Protein AF-A0AA35XRM2-F1 (afdb_monomer_lite)

Structure (mmCIF, N/CA/C/O backbone):
data_AF-A0AA35XRM2-F1
#
_entry.id   AF-A0AA35XRM2-F1
#
loop_
_atom_site.group_PDB
_atom_site.id
_atom_site.type_symbol
_atom_site.label_atom_id
_atom_site.label_alt_id
_atom_site.label_comp_id
_atom_site.label_asym_id
_atom_site.label_entity_id
_atom_site.label_seq_id
_atom_site.pdbx_PDB_ins_code
_atom_site.Cartn_x
_atom_site.Cartn_y
_atom_site.Cartn_z
_atom_site.occupancy
_atom_site.B_iso_or_equiv
_atom_site.auth_seq_id
_atom_site.auth_comp_id
_atom_site.auth_asym_id
_atom_site.auth_atom_id
_atom_site.pdbx_PDB_model_num
ATOM 1 N N . MET A 1 1 ? 1.391 6.542 30.546 1.00 34.09 1 MET A N 1
ATOM 2 C CA . MET A 1 1 ? 0.151 5.914 30.054 1.00 34.09 1 MET A CA 1
ATOM 3 C C . MET A 1 1 ? 0.207 5.956 28.541 1.00 34.09 1 MET A C 1
ATOM 5 O O . MET A 1 1 ? 0.202 7.051 27.995 1.00 34.09 1 MET A O 1
ATOM 9 N N . LEU A 1 2 ? 0.364 4.809 27.876 1.00 40.12 2 LEU A N 1
ATOM 10 C CA . LEU A 1 2 ? 0.120 4.731 26.436 1.00 40.12 2 LEU A CA 1
ATOM 11 C C . LEU A 1 2 ? -1.382 4.955 26.264 1.00 40.12 2 LEU A C 1
ATOM 13 O O . LEU A 1 2 ? -2.179 4.155 26.745 1.00 40.12 2 LEU A O 1
ATOM 17 N N . SER A 1 3 ? -1.763 6.094 25.693 1.00 42.94 3 SER A N 1
ATOM 18 C CA . SER A 1 3 ? -3.127 6.308 25.220 1.00 42.94 3 SER A CA 1
ATOM 19 C C . SER A 1 3 ? -3.411 5.201 24.209 1.00 42.94 3 SER A C 1
ATOM 21 O O . SER A 1 3 ? -2.825 5.228 23.129 1.00 42.94 3 SER A O 1
ATOM 23 N N . SER A 1 4 ? -4.234 4.206 24.553 1.00 57.28 4 SER A N 1
ATOM 24 C CA . SER A 1 4 ? -4.642 3.192 23.582 1.00 57.28 4 SER A CA 1
ATOM 25 C C . SER A 1 4 ? -5.460 3.905 22.509 1.00 57.28 4 SER A C 1
ATOM 27 O O . SER A 1 4 ? -6.582 4.342 22.777 1.00 57.28 4 SER A O 1
ATOM 29 N N . ALA A 1 5 ? -4.885 4.103 21.323 1.00 67.19 5 ALA A N 1
ATOM 30 C CA . ALA A 1 5 ? -5.645 4.594 20.183 1.00 67.19 5 ALA A CA 1
ATOM 31 C C . ALA A 1 5 ? -6.854 3.672 19.976 1.00 67.19 5 ALA A C 1
ATOM 33 O O . ALA A 1 5 ? -6.731 2.450 20.089 1.00 67.19 5 ALA A O 1
ATOM 34 N N . SER A 1 6 ? -8.032 4.247 19.726 1.00 86.25 6 SER A N 1
ATOM 35 C CA . SER A 1 6 ? -9.207 3.430 19.428 1.00 86.25 6 SER A CA 1
ATOM 36 C C . SER A 1 6 ? -8.965 2.649 18.140 1.00 86.25 6 SER A C 1
ATOM 38 O O . SER A 1 6 ? -8.268 3.118 17.236 1.00 86.25 6 SER A O 1
ATOM 40 N N . ILE A 1 7 ? -9.582 1.474 18.023 1.00 89.38 7 ILE A N 1
ATOM 41 C CA . ILE A 1 7 ? -9.487 0.679 16.797 1.00 89.38 7 ILE A CA 1
ATOM 42 C C . ILE A 1 7 ? -9.941 1.467 15.559 1.00 89.38 7 ILE A C 1
ATOM 44 O O . ILE A 1 7 ? -9.365 1.315 14.488 1.00 89.38 7 ILE A O 1
ATOM 48 N N . ASP A 1 8 ? -10.903 2.379 15.710 1.00 90.44 8 ASP A N 1
ATOM 49 C CA . ASP A 1 8 ? -11.354 3.243 14.617 1.00 90.44 8 ASP A CA 1
ATOM 50 C C . ASP A 1 8 ? -10.256 4.208 14.155 1.00 90.44 8 ASP A C 1
ATOM 52 O O . ASP A 1 8 ? -10.110 4.425 12.953 1.00 90.44 8 ASP A O 1
ATOM 56 N N . SER A 1 9 ? -9.458 4.744 15.087 1.00 92.06 9 SER A N 1
ATOM 57 C CA . SER A 1 9 ? -8.278 5.551 14.756 1.00 92.06 9 SER A CA 1
ATOM 58 C C . SER A 1 9 ? -7.239 4.707 14.031 1.00 92.06 9 SER A C 1
ATOM 60 O O . SER A 1 9 ? -6.707 5.140 13.016 1.00 92.06 9 SER A O 1
ATOM 62 N N . LEU A 1 10 ? -6.995 3.480 14.503 1.00 93.25 10 LEU A N 1
ATOM 63 C CA . LEU A 1 10 ? -6.015 2.600 13.873 1.00 93.25 10 LEU A CA 1
ATOM 64 C C . LEU A 1 10 ? -6.415 2.248 12.429 1.00 93.25 10 LEU A C 1
ATOM 66 O O . LEU A 1 10 ? -5.624 2.352 11.494 1.00 93.25 10 LEU A O 1
ATOM 70 N N . LEU A 1 11 ? -7.681 1.892 12.215 1.00 93.75 11 LEU 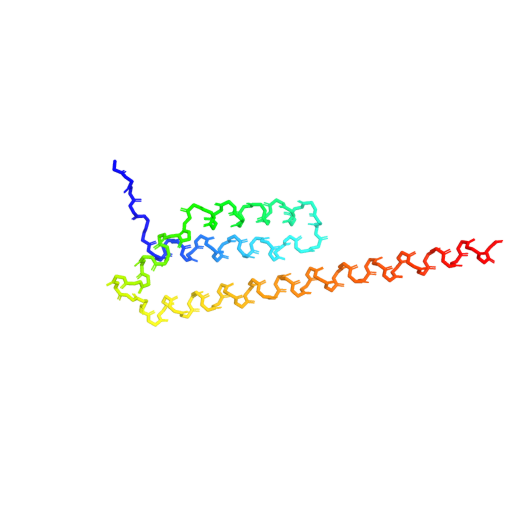A N 1
ATOM 71 C CA . LEU A 1 11 ? -8.193 1.590 10.878 1.00 93.75 11 LEU A CA 1
ATOM 72 C C . LEU A 1 11 ? -8.242 2.832 9.973 1.00 93.75 11 LEU A C 1
ATOM 74 O O . LEU A 1 11 ? -8.067 2.707 8.763 1.00 93.75 11 LEU A O 1
ATOM 78 N N . GLN A 1 12 ? -8.466 4.024 10.533 1.00 94.75 12 GLN A N 1
ATOM 79 C CA . GLN A 1 12 ? -8.396 5.290 9.798 1.00 94.75 12 GLN A CA 1
ATOM 80 C C . GLN A 1 12 ? -6.970 5.605 9.336 1.00 94.75 12 GLN A C 1
ATOM 82 O O . GLN A 1 12 ? -6.783 6.019 8.190 1.00 94.75 12 GLN A O 1
ATOM 87 N N . ASP A 1 13 ? -5.978 5.403 10.201 1.00 95.56 13 ASP A N 1
ATOM 88 C CA . ASP A 1 13 ? -4.574 5.643 9.871 1.00 95.56 13 ASP A CA 1
ATOM 89 C C . ASP A 1 13 ? -4.089 4.663 8.798 1.00 95.56 13 ASP A C 1
ATOM 91 O O . ASP A 1 13 ? -3.484 5.083 7.809 1.00 95.56 13 ASP A O 1
ATOM 95 N N . LEU A 1 14 ? -4.430 3.376 8.932 1.00 96.12 14 LEU A N 1
ATOM 96 C CA . LEU A 1 14 ? -4.115 2.356 7.930 1.00 96.12 14 LEU A CA 1
ATOM 97 C C . LEU A 1 14 ? -4.716 2.700 6.556 1.00 96.12 14 LEU A C 1
ATOM 99 O O . LEU A 1 14 ? -4.021 2.655 5.542 1.00 96.12 14 LEU A O 1
ATOM 103 N N . ASP A 1 15 ? -5.990 3.088 6.521 1.00 96.00 15 ASP A N 1
ATOM 104 C CA . ASP A 1 15 ? -6.685 3.503 5.298 1.00 96.00 15 ASP A CA 1
ATOM 105 C C . ASP A 1 15 ? -6.040 4.748 4.655 1.00 96.00 15 ASP A C 1
ATOM 107 O O . ASP A 1 15 ? -5.877 4.817 3.432 1.00 96.00 15 ASP A O 1
ATOM 111 N N . SER A 1 16 ? -5.600 5.710 5.471 1.00 96.69 16 SER A N 1
ATOM 112 C CA . SER A 1 16 ? -4.880 6.906 5.015 1.00 96.69 16 SER A CA 1
ATOM 113 C C . SER A 1 16 ? -3.530 6.555 4.382 1.00 96.69 16 SER A C 1
ATOM 115 O O . SER A 1 16 ? -3.238 6.985 3.264 1.00 96.69 16 SER A O 1
ATOM 117 N N . ILE A 1 17 ? -2.731 5.710 5.045 1.00 97.19 17 ILE A N 1
ATOM 118 C CA . ILE A 1 17 ? -1.434 5.250 4.527 1.00 97.19 17 ILE A CA 1
ATOM 119 C C . ILE A 1 17 ? -1.618 4.523 3.192 1.00 97.19 17 ILE A C 1
ATOM 121 O O . ILE A 1 17 ? -0.926 4.830 2.220 1.00 97.19 17 ILE A O 1
ATOM 125 N N . LEU A 1 18 ? -2.590 3.611 3.108 1.00 97.31 18 LEU A N 1
ATOM 126 C CA . LEU A 1 18 ? -2.886 2.880 1.874 1.00 97.31 18 LEU A CA 1
ATOM 127 C C . LEU A 1 18 ? -3.354 3.814 0.752 1.00 97.31 18 LEU A C 1
ATOM 129 O O . LEU A 1 18 ? -2.949 3.646 -0.397 1.00 97.31 18 LEU A O 1
ATOM 133 N N . THR A 1 19 ? -4.165 4.825 1.070 1.00 97.06 19 THR A N 1
ATOM 134 C CA . THR A 1 19 ? -4.596 5.844 0.099 1.00 97.06 19 THR A CA 1
ATOM 135 C C . THR A 1 19 ? -3.403 6.616 -0.466 1.00 97.06 19 THR A C 1
ATOM 137 O O . THR A 1 19 ? -3.303 6.794 -1.681 1.00 97.06 19 THR A O 1
ATOM 140 N N . ASN A 1 20 ? -2.465 7.020 0.392 1.00 96.69 20 ASN A N 1
ATOM 141 C CA . ASN A 1 20 ? -1.258 7.728 -0.032 1.00 96.69 20 ASN A CA 1
ATOM 142 C C . ASN A 1 20 ? -0.338 6.829 -0.867 1.00 96.69 20 ASN A C 1
ATOM 144 O O . ASN A 1 20 ? 0.172 7.267 -1.896 1.00 96.69 20 ASN A O 1
ATOM 148 N N . ALA A 1 21 ? -0.173 5.559 -0.485 1.00 97.00 21 ALA A N 1
ATOM 149 C CA . ALA A 1 21 ? 0.602 4.595 -1.264 1.00 97.00 21 ALA A CA 1
ATOM 150 C C . ALA A 1 21 ? 0.031 4.417 -2.681 1.00 97.00 21 ALA A C 1
ATOM 152 O O . ALA A 1 21 ? 0.776 4.458 -3.660 1.00 97.00 21 ALA A O 1
ATOM 153 N N . HIS A 1 22 ? -1.297 4.320 -2.807 1.00 96.62 22 HIS A N 1
ATOM 154 C CA . HIS A 1 22 ? -1.976 4.268 -4.107 1.00 96.62 22 HIS A CA 1
ATOM 155 C C . HIS A 1 22 ? -1.751 5.527 -4.947 1.00 96.62 22 HIS A C 1
ATOM 157 O O . HIS A 1 22 ? -1.497 5.424 -6.147 1.00 96.62 22 HIS A O 1
ATOM 163 N N . ALA A 1 23 ? -1.790 6.712 -4.333 1.00 96.31 23 ALA A N 1
ATOM 164 C CA . ALA A 1 23 ? -1.515 7.970 -5.030 1.00 96.31 23 ALA A CA 1
ATOM 165 C C . ALA A 1 23 ? -0.070 8.050 -5.560 1.00 96.31 23 ALA A C 1
ATOM 167 O O . ALA A 1 23 ? 0.186 8.704 -6.571 1.00 96.31 23 ALA A O 1
ATOM 168 N N . CYS A 1 24 ? 0.865 7.352 -4.914 1.00 95.62 24 CYS A N 1
ATOM 169 C CA . CYS A 1 24 ? 2.274 7.318 -5.289 1.00 95.62 24 CYS A CA 1
ATOM 170 C C . CYS A 1 24 ? 2.639 6.191 -6.269 1.00 95.62 24 CYS A C 1
ATOM 172 O O . CYS A 1 24 ? 3.799 6.094 -6.654 1.00 95.62 24 CYS A O 1
ATOM 174 N N . LEU A 1 25 ? 1.693 5.362 -6.729 1.00 92.50 25 LEU A N 1
ATOM 175 C CA . LEU A 1 25 ? 1.980 4.183 -7.565 1.00 92.50 25 LEU A CA 1
ATOM 176 C C . LEU A 1 25 ? 2.805 4.461 -8.829 1.00 92.50 25 LEU A C 1
ATOM 178 O O . LEU A 1 25 ? 3.510 3.569 -9.301 1.00 92.50 25 LEU A O 1
ATOM 182 N N . ALA A 1 26 ? 2.714 5.669 -9.389 1.00 90.81 26 ALA A N 1
ATOM 183 C CA . ALA A 1 26 ? 3.452 6.088 -10.580 1.00 90.81 26 ALA A CA 1
ATOM 184 C C . ALA A 1 26 ? 4.874 6.604 -10.281 1.00 90.81 26 ALA A C 1
ATOM 186 O O . ALA A 1 26 ? 5.710 6.635 -11.184 1.00 90.81 26 ALA A O 1
ATOM 187 N N . ASP A 1 27 ? 5.203 6.914 -9.029 1.00 94.50 27 ASP A N 1
ATOM 188 C CA . ASP A 1 27 ? 6.515 7.404 -8.596 1.00 94.50 27 ASP A CA 1
ATOM 189 C C . ASP A 1 27 ? 7.175 6.372 -7.662 1.00 94.50 27 ASP A C 1
ATOM 191 O O . ASP A 1 27 ? 6.784 6.261 -6.500 1.00 94.50 27 ASP A O 1
ATOM 195 N N . PRO A 1 28 ? 8.178 5.606 -8.137 1.00 90.25 28 PRO A N 1
ATOM 196 C CA . PRO A 1 28 ? 8.835 4.583 -7.324 1.00 90.25 28 PRO A CA 1
ATOM 197 C C . PRO A 1 28 ? 9.448 5.123 -6.027 1.00 90.25 28 PRO A C 1
ATOM 199 O O . PRO A 1 28 ? 9.436 4.430 -5.012 1.00 90.25 28 PRO A O 1
ATOM 202 N N . SER A 1 29 ? 9.968 6.354 -6.045 1.00 93.94 29 SER A N 1
ATOM 203 C CA . SER A 1 29 ? 10.612 6.955 -4.876 1.00 93.94 29 SER A CA 1
ATOM 204 C C . SER A 1 29 ? 9.584 7.337 -3.812 1.00 93.94 29 SER A C 1
ATOM 206 O O . SER A 1 29 ? 9.747 6.996 -2.641 1.00 93.94 29 SER A O 1
ATOM 208 N N . ALA A 1 30 ? 8.475 7.956 -4.225 1.00 95.38 30 ALA A N 1
ATOM 209 C CA . ALA A 1 30 ? 7.380 8.294 -3.326 1.00 95.38 30 ALA A CA 1
ATOM 210 C C . ALA A 1 30 ? 6.660 7.037 -2.812 1.00 95.38 30 ALA A C 1
ATOM 212 O O . ALA A 1 30 ? 6.316 6.969 -1.631 1.00 95.38 30 ALA A O 1
ATOM 213 N N . LEU A 1 31 ? 6.482 6.018 -3.663 1.00 95.12 31 LEU A N 1
ATOM 214 C CA . LEU A 1 31 ? 5.901 4.736 -3.264 1.00 95.12 31 LEU A CA 1
ATOM 215 C C . LEU A 1 31 ? 6.760 4.052 -2.198 1.00 95.12 31 LEU A C 1
ATOM 217 O O . LEU A 1 31 ? 6.215 3.603 -1.195 1.00 95.12 31 LEU A O 1
ATOM 221 N N . ALA A 1 32 ? 8.087 4.029 -2.359 1.00 93.88 32 ALA A N 1
ATOM 222 C CA . ALA A 1 32 ? 8.993 3.446 -1.370 1.00 93.88 32 ALA A CA 1
ATOM 223 C C . ALA A 1 32 ? 8.846 4.100 0.016 1.00 93.88 32 ALA A C 1
ATOM 225 O O . ALA A 1 32 ? 8.809 3.399 1.026 1.00 93.88 32 ALA A O 1
ATOM 226 N N . VAL A 1 33 ? 8.683 5.427 0.071 1.00 96.75 33 VAL A N 1
ATOM 227 C CA . VAL A 1 33 ? 8.417 6.147 1.328 1.00 96.75 33 VAL A CA 1
ATOM 228 C C . VAL A 1 33 ? 7.088 5.709 1.951 1.00 96.75 33 VAL A C 1
ATOM 230 O O . VAL A 1 33 ? 7.029 5.455 3.152 1.00 96.75 33 VAL A O 1
ATOM 233 N N . GLN A 1 34 ? 6.020 5.583 1.158 1.00 96.69 34 GLN A N 1
ATOM 234 C CA . GLN A 1 34 ? 4.719 5.151 1.684 1.00 96.69 34 GLN A CA 1
ATOM 235 C C . GLN A 1 34 ? 4.712 3.682 2.125 1.00 96.69 34 GLN A C 1
ATOM 237 O O . GLN A 1 34 ? 4.071 3.355 3.121 1.00 96.69 34 GLN A O 1
ATOM 242 N N . MET A 1 35 ? 5.460 2.811 1.444 1.00 95.88 35 MET A N 1
ATOM 243 C CA . MET A 1 35 ? 5.643 1.421 1.868 1.00 95.88 35 MET A CA 1
ATOM 244 C C . MET A 1 35 ? 6.390 1.337 3.201 1.00 95.88 35 MET A C 1
ATOM 246 O O . MET A 1 35 ? 5.935 0.636 4.101 1.00 95.88 35 MET A O 1
ATOM 250 N N . ALA A 1 36 ? 7.456 2.124 3.383 1.00 96.56 36 ALA A N 1
ATOM 251 C CA . ALA A 1 36 ? 8.158 2.204 4.663 1.00 96.56 36 ALA A CA 1
ATOM 252 C C . ALA A 1 36 ? 7.240 2.705 5.794 1.00 96.56 36 ALA A C 1
ATOM 254 O O . ALA A 1 36 ? 7.268 2.166 6.898 1.00 96.56 36 ALA A O 1
ATOM 255 N N . ASN A 1 37 ? 6.376 3.689 5.514 1.00 96.81 37 ASN A N 1
ATOM 256 C CA . ASN A 1 37 ? 5.379 4.161 6.479 1.00 96.81 37 ASN A CA 1
ATOM 257 C C . ASN A 1 37 ? 4.366 3.06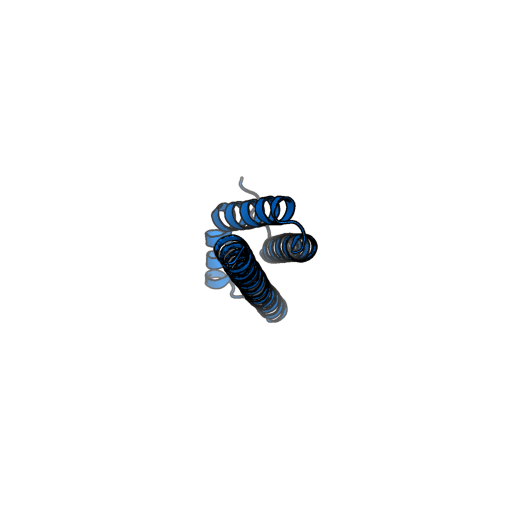5 6.847 1.00 96.81 37 ASN A C 1
ATOM 259 O O . ASN A 1 37 ? 3.996 2.946 8.012 1.00 96.81 37 ASN A O 1
ATOM 263 N N . LEU A 1 38 ? 3.916 2.266 5.873 1.00 96.75 38 LEU A N 1
ATOM 264 C CA . LEU A 1 38 ? 3.007 1.141 6.107 1.00 96.75 38 LEU A CA 1
ATOM 265 C C . LEU A 1 38 ? 3.656 0.061 6.978 1.00 96.75 38 LEU A C 1
ATOM 267 O O . LEU A 1 38 ? 3.039 -0.405 7.934 1.00 96.75 38 LEU A O 1
ATOM 271 N N . GLU A 1 39 ? 4.895 -0.315 6.672 1.00 96.44 39 GLU A N 1
ATOM 272 C CA . GLU A 1 39 ? 5.663 -1.302 7.436 1.00 96.44 39 GLU A CA 1
ATOM 273 C C . GLU A 1 39 ? 5.910 -0.835 8.875 1.00 96.44 39 GLU A C 1
ATOM 275 O O . GLU A 1 39 ? 5.634 -1.573 9.824 1.00 96.44 39 GLU A O 1
ATOM 280 N N . ASP A 1 40 ? 6.354 0.413 9.051 1.00 97.38 40 ASP A N 1
ATOM 281 C CA . ASP A 1 40 ? 6.561 1.025 10.365 1.00 97.38 40 ASP A CA 1
ATOM 282 C C . ASP A 1 40 ? 5.251 1.078 11.164 1.00 97.38 40 ASP A C 1
ATOM 284 O O . ASP A 1 40 ? 5.208 0.663 12.326 1.00 97.38 40 ASP A O 1
ATOM 288 N N . TYR A 1 41 ? 4.157 1.498 10.526 1.00 96.56 41 TYR A N 1
ATOM 289 C CA . TYR A 1 41 ? 2.841 1.548 11.150 1.00 96.56 41 TYR A CA 1
ATOM 290 C C . TYR A 1 41 ? 2.368 0.167 11.616 1.00 96.56 41 TYR A C 1
ATOM 292 O O . TYR A 1 41 ? 1.940 0.018 12.765 1.00 96.56 41 TYR A O 1
ATOM 300 N N . LEU A 1 42 ? 2.461 -0.852 10.758 1.00 95.12 42 LEU A N 1
ATOM 301 C CA . LEU A 1 42 ? 2.057 -2.214 11.103 1.00 95.12 42 LEU A CA 1
ATOM 302 C C . LEU A 1 42 ? 2.945 -2.786 12.210 1.00 95.12 42 LEU A C 1
ATOM 304 O O . LEU A 1 42 ? 2.418 -3.356 13.160 1.00 95.12 42 LEU A O 1
ATOM 308 N N . SER A 1 43 ? 4.260 -2.558 12.171 1.00 96.00 43 SER A N 1
ATOM 309 C CA . SER A 1 43 ? 5.1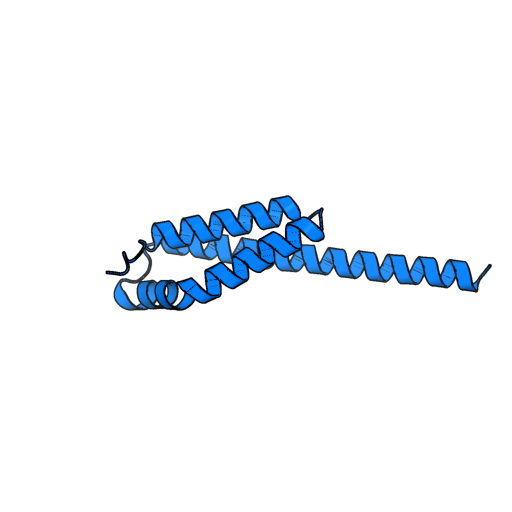73 -3.039 13.218 1.00 96.00 43 SER A CA 1
ATOM 310 C C . SER A 1 43 ? 4.819 -2.517 14.619 1.00 96.00 43 SER A C 1
ATOM 312 O O . SER A 1 43 ? 5.010 -3.221 15.608 1.00 96.00 43 SER A O 1
ATOM 314 N N . LYS A 1 44 ? 4.255 -1.305 14.705 1.00 94.81 44 LYS A N 1
ATOM 315 C CA . LYS A 1 44 ? 3.871 -0.652 15.966 1.00 94.81 44 LYS A CA 1
ATOM 316 C C . LYS A 1 44 ? 2.461 -0.996 16.433 1.00 94.81 44 LYS A C 1
ATOM 318 O O . LYS A 1 44 ? 2.195 -0.954 17.630 1.00 94.81 44 LYS A O 1
ATOM 323 N N . ASN A 1 45 ? 1.548 -1.273 15.502 1.00 94.38 45 ASN A N 1
ATOM 324 C CA . ASN A 1 45 ? 0.112 -1.319 15.796 1.00 94.38 45 ASN A CA 1
ATOM 325 C C . ASN A 1 45 ? -0.535 -2.687 15.556 1.00 94.38 45 ASN A C 1
ATOM 327 O O . ASN A 1 45 ? -1.685 -2.879 15.946 1.00 94.38 45 ASN A O 1
ATOM 331 N N . PHE A 1 46 ? 0.165 -3.643 14.941 1.00 91.69 46 PHE A N 1
ATOM 332 C CA . PHE A 1 46 ? -0.420 -4.935 14.583 1.00 91.69 46 PHE A CA 1
ATOM 333 C C . PHE A 1 46 ? -0.921 -5.721 15.800 1.00 91.69 46 PHE A C 1
ATOM 335 O O . PHE A 1 46 ? -2.051 -6.205 15.777 1.00 91.69 46 PHE A O 1
ATOM 342 N N . GLU A 1 47 ? -0.146 -5.774 16.887 1.00 91.50 47 GLU A N 1
ATOM 343 C CA . GLU A 1 47 ? -0.578 -6.422 18.135 1.00 91.50 47 GLU A CA 1
ATOM 344 C C . GLU A 1 47 ? -1.829 -5.751 18.720 1.00 91.50 47 GLU A C 1
ATOM 346 O O . GLU A 1 47 ? -2.760 -6.438 19.131 1.00 91.50 47 GLU A O 1
ATOM 351 N N . SER A 1 48 ? -1.908 -4.418 18.683 1.00 89.75 48 SER A N 1
ATOM 352 C CA . SER A 1 48 ? -3.084 -3.664 19.141 1.00 89.75 48 SER A CA 1
ATOM 353 C C . SER A 1 48 ? -4.327 -3.952 18.294 1.00 89.75 48 SER A C 1
ATOM 355 O O . SER A 1 48 ? -5.432 -4.073 18.828 1.00 89.75 48 SER A O 1
ATOM 357 N N . ILE A 1 49 ? -4.162 -4.100 16.975 1.00 88.44 49 ILE A N 1
ATOM 358 C CA . ILE A 1 49 ? -5.244 -4.495 16.064 1.00 88.44 49 ILE A CA 1
ATOM 359 C C . ILE A 1 49 ? -5.695 -5.927 16.382 1.00 88.44 49 ILE A C 1
ATOM 361 O O . ILE A 1 49 ? -6.894 -6.169 16.515 1.00 88.44 49 ILE A O 1
ATOM 365 N N . GLN A 1 50 ? -4.760 -6.865 16.568 1.00 88.88 50 GLN A N 1
ATOM 366 C CA . GLN A 1 50 ? -5.069 -8.250 16.940 1.00 88.88 50 GLN A CA 1
ATOM 367 C C . GLN A 1 50 ? -5.778 -8.347 18.295 1.00 88.88 50 GLN A C 1
ATOM 369 O O . GLN A 1 50 ? -6.791 -9.039 18.406 1.00 88.88 50 GLN A O 1
ATOM 374 N N . ALA A 1 51 ? -5.294 -7.627 19.308 1.00 87.06 51 ALA A N 1
ATOM 375 C CA . ALA A 1 51 ? -5.912 -7.574 20.629 1.00 87.06 51 ALA A CA 1
ATOM 376 C C . ALA A 1 51 ? -7.335 -7.003 20.554 1.00 87.06 51 ALA A C 1
ATOM 378 O O . ALA A 1 51 ? -8.258 -7.582 21.118 1.00 87.06 51 ALA A O 1
ATOM 3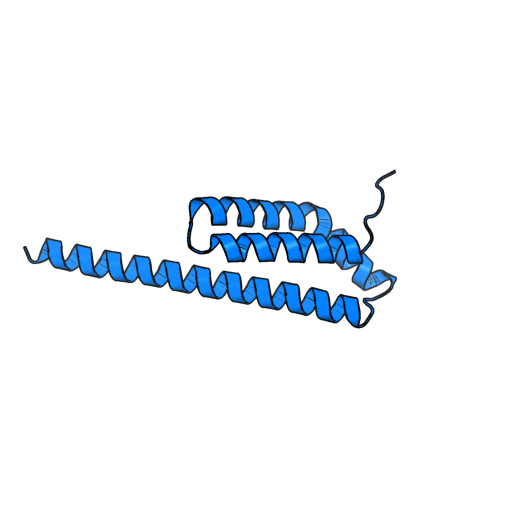79 N N . SER A 1 52 ? -7.548 -5.946 19.763 1.00 84.25 52 SER A N 1
ATOM 380 C CA . SER A 1 52 ? -8.882 -5.365 19.547 1.00 84.25 52 SER A CA 1
ATOM 381 C C . SER A 1 52 ? -9.860 -6.359 18.908 1.00 84.25 52 SER A C 1
ATOM 383 O O . SER A 1 52 ? -11.041 -6.379 19.254 1.00 84.25 52 SER A O 1
ATOM 385 N N . ILE A 1 53 ? -9.374 -7.215 18.001 1.00 82.38 53 ILE A N 1
ATOM 386 C CA . ILE A 1 53 ? -10.167 -8.306 17.417 1.00 82.38 53 ILE A CA 1
ATOM 387 C C . ILE A 1 53 ? -10.504 -9.360 18.482 1.00 82.38 53 ILE A C 1
ATOM 389 O O . ILE A 1 53 ? -11.625 -9.866 18.499 1.00 82.38 53 ILE A O 1
ATOM 393 N N . ALA A 1 54 ? -9.557 -9.693 19.360 1.00 82.62 54 ALA A N 1
ATOM 394 C CA . ALA A 1 54 ? -9.716 -10.746 20.359 1.00 82.62 54 ALA A CA 1
ATOM 395 C C . ALA A 1 54 ? -10.591 -10.340 21.561 1.00 82.62 54 ALA A C 1
ATOM 397 O O . ALA A 1 54 ? -11.345 -11.171 22.060 1.00 82.62 54 ALA A O 1
ATOM 398 N N . GLU A 1 55 ? -10.501 -9.091 22.030 1.00 78.81 55 GLU A N 1
ATOM 399 C CA . GLU A 1 55 ? -11.146 -8.641 23.274 1.00 78.81 55 GLU A CA 1
ATOM 400 C C . GLU A 1 55 ? -12.631 -8.306 23.109 1.00 78.81 55 GLU A C 1
ATOM 402 O O . GLU A 1 55 ? -13.457 -8.776 23.887 1.00 78.81 55 GLU A O 1
ATOM 407 N N . ASN A 1 56 ? -12.983 -7.506 22.098 1.00 71.00 56 ASN A N 1
ATOM 408 C CA . ASN A 1 56 ? -14.359 -7.030 21.892 1.00 71.00 56 ASN A CA 1
ATOM 409 C C . ASN A 1 56 ? -14.950 -7.468 20.547 1.00 71.00 56 ASN A C 1
ATOM 411 O O . ASN A 1 56 ? -16.139 -7.260 20.291 1.00 71.00 56 ASN A O 1
ATOM 415 N N . GLY A 1 57 ? -14.131 -8.076 19.684 1.00 70.88 57 GLY A N 1
ATOM 416 C CA . GLY A 1 57 ? -14.474 -8.270 18.287 1.00 70.88 57 GLY A CA 1
ATOM 417 C C . GLY A 1 57 ? -14.607 -6.941 17.546 1.00 70.88 57 GLY A C 1
ATOM 418 O O . GLY A 1 57 ? -14.741 -5.861 18.116 1.00 70.88 57 GLY A O 1
ATOM 419 N N . PHE A 1 58 ? -14.589 -7.018 16.224 1.00 83.75 58 PHE A N 1
ATOM 420 C CA . PHE A 1 58 ? -14.986 -5.879 15.407 1.00 83.75 58 PHE A CA 1
ATOM 421 C C . PHE A 1 58 ? -16.501 -5.850 15.251 1.00 83.75 58 PHE A C 1
ATOM 423 O O . PHE A 1 58 ? -17.105 -6.892 14.969 1.00 83.75 58 PHE A O 1
ATOM 430 N N . GLY A 1 59 ? -17.091 -4.659 15.348 1.00 87.12 59 GLY A N 1
ATOM 431 C CA . GLY A 1 59 ? -18.419 -4.395 14.799 1.00 87.12 59 GLY A CA 1
ATOM 432 C C . GLY A 1 59 ? -18.398 -4.417 13.266 1.00 87.12 59 GLY A C 1
ATOM 433 O O . GLY A 1 59 ? -17.336 -4.339 12.646 1.00 87.12 59 GLY A O 1
ATOM 434 N N . ASP A 1 60 ? -19.566 -4.494 12.630 1.00 88.75 60 ASP A N 1
ATOM 435 C CA . ASP A 1 60 ? -19.663 -4.649 11.168 1.00 88.75 60 ASP A CA 1
ATOM 436 C C . ASP A 1 60 ? -18.965 -3.522 10.391 1.00 88.75 60 ASP A C 1
ATOM 438 O O . ASP A 1 60 ? -18.284 -3.785 9.401 1.00 88.75 60 ASP A O 1
ATOM 442 N N . ALA A 1 61 ? -19.047 -2.279 10.876 1.00 90.12 61 ALA A N 1
ATOM 443 C CA . ALA A 1 61 ? -18.356 -1.141 10.268 1.00 90.12 61 ALA A CA 1
ATOM 444 C C . ALA A 1 61 ? -16.822 -1.292 10.302 1.00 90.12 61 ALA A C 1
ATOM 446 O O . ALA A 1 61 ? -16.146 -1.019 9.312 1.00 90.12 61 ALA A O 1
ATOM 447 N N . GLN A 1 62 ? -16.271 -1.775 11.419 1.00 91.00 62 GLN A N 1
ATOM 448 C CA . GLN A 1 62 ? -14.832 -2.007 11.582 1.00 91.00 62 GLN A CA 1
ATOM 449 C C . GLN A 1 62 ? -14.361 -3.187 10.731 1.00 91.00 62 GLN A C 1
ATOM 451 O O . GLN A 1 62 ? -13.312 -3.103 10.095 1.00 91.00 62 GLN A O 1
ATOM 456 N N . ARG A 1 63 ? -15.160 -4.262 10.648 1.00 90.88 63 ARG A N 1
ATOM 457 C CA . ARG A 1 63 ? -14.892 -5.400 9.751 1.00 90.88 63 ARG A CA 1
ATOM 458 C C . ARG A 1 63 ? -14.855 -4.961 8.298 1.00 90.88 63 ARG A C 1
ATOM 460 O O . ARG A 1 63 ? -13.900 -5.284 7.600 1.00 90.88 63 ARG A O 1
ATOM 467 N N . LEU A 1 64 ? -15.858 -4.199 7.866 1.00 93.38 64 LEU A N 1
ATOM 468 C CA . LEU A 1 64 ? -15.928 -3.672 6.507 1.00 93.38 64 LEU A CA 1
ATOM 469 C C . LEU A 1 64 ? -14.728 -2.771 6.200 1.00 93.38 64 LEU A C 1
ATOM 471 O O . LEU A 1 64 ? -14.140 -2.863 5.125 1.00 93.38 64 LEU A O 1
ATOM 475 N N . ARG A 1 65 ? -14.327 -1.933 7.160 1.00 93.44 65 ARG A N 1
ATOM 476 C CA . ARG A 1 65 ? -13.179 -1.045 6.993 1.00 93.44 65 ARG A CA 1
ATOM 477 C C . ARG A 1 65 ? -11.858 -1.802 6.909 1.00 93.44 65 ARG A C 1
ATOM 479 O O . ARG A 1 65 ? -11.059 -1.509 6.023 1.00 93.44 65 ARG A O 1
ATOM 486 N N . LEU A 1 66 ? -11.638 -2.790 7.778 1.00 92.81 66 LEU A N 1
ATOM 487 C CA . LEU A 1 66 ? -10.452 -3.642 7.698 1.00 92.81 66 LEU A CA 1
ATOM 488 C C . LEU A 1 66 ? -10.427 -4.431 6.384 1.00 92.81 66 LEU A C 1
ATOM 490 O O . LEU A 1 66 ? -9.387 -4.465 5.737 1.00 92.81 66 LEU A O 1
ATOM 494 N N . ALA A 1 67 ? -11.558 -5.000 5.957 1.00 94.06 67 ALA A N 1
ATOM 495 C CA . ALA A 1 67 ? -11.661 -5.687 4.669 1.00 94.06 67 ALA A CA 1
ATOM 496 C C . ALA A 1 67 ? -11.281 -4.755 3.508 1.00 94.06 67 ALA A C 1
ATOM 498 O O . ALA A 1 67 ? -10.421 -5.099 2.706 1.00 94.06 67 ALA A O 1
ATOM 499 N N . SER A 1 68 ? -11.805 -3.524 3.494 1.00 95.56 68 SER A N 1
ATOM 500 C CA . SER A 1 68 ? -11.420 -2.510 2.505 1.00 95.56 68 SER A CA 1
ATOM 501 C C . SER A 1 68 ? -9.925 -2.164 2.555 1.00 95.56 68 SER A C 1
ATOM 503 O O . SER A 1 68 ? -9.332 -1.881 1.515 1.00 95.56 68 SER A O 1
ATOM 505 N N . CYS A 1 69 ? -9.297 -2.146 3.735 1.00 96.31 69 CYS A N 1
ATOM 506 C CA . CYS A 1 69 ? -7.850 -1.934 3.847 1.00 96.31 69 CYS A CA 1
ATOM 507 C C . CYS A 1 69 ? -7.071 -3.113 3.247 1.00 96.31 69 CYS A C 1
ATOM 509 O O . CYS A 1 69 ? -6.116 -2.905 2.501 1.00 96.31 69 CYS A O 1
ATOM 511 N N . VAL A 1 70 ? -7.496 -4.347 3.528 1.00 95.75 70 VAL A N 1
ATOM 512 C CA . VAL A 1 70 ? -6.882 -5.562 2.973 1.00 95.75 70 VAL A CA 1
ATOM 513 C C . VAL A 1 70 ? -7.012 -5.591 1.449 1.00 95.75 70 VAL A C 1
ATOM 515 O O . VAL A 1 70 ? -6.009 -5.796 0.768 1.00 95.75 70 VAL A O 1
ATOM 518 N N . ASP A 1 71 ? -8.192 -5.297 0.902 1.00 97.25 71 ASP A N 1
ATOM 519 C CA . ASP A 1 71 ? -8.414 -5.241 -0.549 1.00 97.25 71 ASP A CA 1
ATOM 520 C C . ASP A 1 71 ? -7.502 -4.206 -1.223 1.00 97.25 71 ASP A C 1
ATOM 522 O O . ASP A 1 71 ? -6.887 -4.478 -2.256 1.00 97.25 71 ASP A O 1
ATOM 526 N N . ARG A 1 72 ? -7.342 -3.025 -0.611 1.00 95.75 72 ARG A N 1
ATOM 527 C CA . ARG A 1 72 ? -6.422 -1.989 -1.108 1.00 95.75 72 ARG A CA 1
ATOM 528 C C . ARG A 1 72 ? -4.966 -2.429 -1.053 1.00 95.75 72 ARG A C 1
ATOM 530 O O . ARG A 1 72 ? -4.208 -2.062 -1.947 1.00 95.75 72 ARG A O 1
ATOM 537 N N . LEU A 1 73 ? -4.567 -3.181 -0.032 1.00 96.06 73 LEU A N 1
ATOM 538 C CA . LEU A 1 73 ? -3.212 -3.718 0.079 1.00 96.06 73 LEU A CA 1
ATOM 539 C C . LEU A 1 73 ? -2.938 -4.762 -1.015 1.00 96.06 73 LEU A C 1
ATOM 541 O O . LEU A 1 73 ? -1.893 -4.710 -1.663 1.00 96.06 73 LEU A O 1
ATOM 545 N N . VAL A 1 74 ? -3.903 -5.643 -1.290 1.00 96.81 74 VAL A N 1
ATOM 546 C CA . VAL A 1 74 ? -3.828 -6.625 -2.387 1.00 96.81 74 VAL A CA 1
ATOM 547 C C . VAL A 1 74 ? -3.754 -5.935 -3.755 1.00 96.81 74 VAL A C 1
ATOM 549 O O . VAL A 1 74 ? -2.933 -6.308 -4.599 1.00 96.81 74 VAL A O 1
ATOM 552 N N . ASP A 1 75 ? -4.568 -4.903 -3.981 1.00 96.69 75 ASP A N 1
ATOM 553 C CA . ASP A 1 75 ? -4.536 -4.112 -5.218 1.00 96.69 75 ASP A CA 1
ATOM 554 C C . ASP A 1 75 ? -3.190 -3.386 -5.396 1.00 96.69 75 ASP A C 1
ATOM 556 O O . ASP A 1 75 ? -2.605 -3.405 -6.481 1.00 96.69 75 AS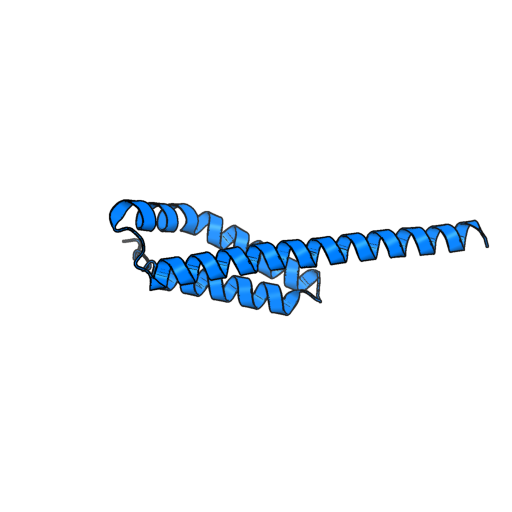P A O 1
ATOM 560 N N . LEU A 1 76 ? -2.644 -2.811 -4.318 1.00 95.62 76 LEU A N 1
ATOM 561 C CA . LEU A 1 76 ? -1.336 -2.152 -4.331 1.00 95.62 76 LEU A CA 1
ATOM 562 C C . LEU A 1 76 ? -0.217 -3.132 -4.716 1.00 95.62 76 LEU A C 1
ATOM 564 O O . LEU A 1 76 ? 0.611 -2.821 -5.578 1.00 95.62 76 LEU A O 1
ATOM 568 N N . GLN A 1 77 ? -0.222 -4.333 -4.128 1.00 95.06 77 GLN A N 1
ATOM 569 C CA . GLN A 1 77 ? 0.720 -5.400 -4.464 1.00 95.06 77 GLN A CA 1
ATOM 570 C C . GLN A 1 77 ? 0.598 -5.802 -5.938 1.00 95.06 77 GLN A C 1
ATOM 572 O O . GLN A 1 77 ? 1.602 -5.863 -6.649 1.00 95.06 77 GLN A O 1
ATOM 577 N N . THR A 1 78 ? -0.627 -6.025 -6.415 1.00 96.81 78 THR A N 1
ATOM 578 C CA . THR A 1 78 ? -0.897 -6.435 -7.801 1.00 96.81 78 THR A CA 1
ATOM 579 C C . THR A 1 78 ? -0.383 -5.400 -8.800 1.00 96.81 78 THR A C 1
ATOM 581 O O . THR A 1 78 ? 0.321 -5.748 -9.751 1.00 96.81 78 THR A O 1
ATOM 584 N N . LYS A 1 79 ? -0.667 -4.113 -8.571 1.00 95.19 79 LYS A N 1
ATOM 585 C CA . LYS A 1 79 ? -0.205 -3.023 -9.444 1.00 95.19 79 LYS A CA 1
ATOM 586 C C . LYS A 1 79 ? 1.311 -2.859 -9.418 1.00 95.19 79 LYS A C 1
ATOM 588 O O . LYS A 1 79 ? 1.920 -2.657 -10.468 1.00 95.19 79 LYS A O 1
ATOM 593 N N . THR A 1 80 ? 1.927 -2.991 -8.244 1.00 93.75 80 THR A N 1
ATOM 594 C CA . THR A 1 80 ? 3.390 -2.930 -8.107 1.00 93.75 80 THR A CA 1
ATOM 595 C C . THR A 1 80 ? 4.054 -4.079 -8.867 1.00 93.75 80 THR A C 1
ATOM 597 O O . THR A 1 80 ? 4.983 -3.848 -9.639 1.00 93.75 80 THR A O 1
ATOM 600 N N . GLN A 1 81 ? 3.524 -5.299 -8.743 1.00 94.88 81 GLN A N 1
ATOM 601 C CA . GLN A 1 81 ? 4.032 -6.469 -9.460 1.00 94.88 81 GLN A CA 1
ATOM 602 C C . GLN A 1 81 ? 3.884 -6.328 -10.981 1.00 94.88 81 GLN A C 1
ATOM 604 O O . GLN A 1 81 ? 4.820 -6.633 -11.719 1.00 94.88 81 GLN A O 1
ATOM 609 N N . ALA A 1 82 ? 2.738 -5.829 -11.456 1.00 95.00 82 ALA A N 1
ATOM 610 C CA . ALA A 1 82 ? 2.514 -5.573 -12.878 1.00 95.00 82 ALA A CA 1
ATOM 611 C C . ALA A 1 82 ? 3.514 -4.549 -13.437 1.00 95.00 82 ALA A C 1
ATOM 613 O O . ALA A 1 82 ? 4.013 -4.705 -14.551 1.00 95.00 82 ALA A O 1
ATOM 614 N N . ARG A 1 83 ? 3.849 -3.522 -12.648 1.00 92.75 83 ARG A N 1
ATOM 615 C CA . ARG A 1 83 ? 4.825 -2.500 -13.035 1.00 92.75 83 ARG A CA 1
ATOM 616 C C . ARG A 1 83 ? 6.247 -3.054 -13.124 1.00 92.75 83 ARG A C 1
ATOM 618 O O . ARG A 1 83 ? 6.953 -2.718 -14.069 1.00 92.75 83 ARG A O 1
ATOM 625 N N . ILE A 1 84 ? 6.648 -3.903 -12.177 1.00 93.06 84 ILE A N 1
ATOM 626 C CA . ILE A 1 84 ? 7.949 -4.591 -12.212 1.00 93.06 84 ILE A CA 1
ATOM 627 C C . ILE A 1 84 ? 8.045 -5.458 -13.471 1.00 93.06 84 ILE A C 1
ATOM 629 O O . ILE A 1 84 ? 8.969 -5.284 -14.257 1.00 93.06 84 ILE A O 1
ATOM 633 N N . ALA A 1 85 ? 7.034 -6.295 -13.725 1.00 95.31 85 ALA A N 1
ATOM 634 C CA . ALA A 1 85 ? 7.003 -7.155 -14.908 1.00 95.31 85 ALA A CA 1
ATOM 635 C C . ALA A 1 85 ? 7.077 -6.359 -16.225 1.00 95.31 85 ALA A C 1
ATOM 637 O O . ALA A 1 85 ? 7.726 -6.790 -17.177 1.00 95.31 85 ALA A O 1
ATOM 638 N N . TRP A 1 86 ? 6.438 -5.185 -16.283 1.00 94.69 86 TRP A N 1
ATOM 639 C CA . TRP A 1 86 ? 6.535 -4.292 -17.438 1.00 94.69 86 TRP A CA 1
ATOM 640 C C . TRP A 1 86 ? 7.955 -3.738 -17.639 1.00 94.69 86 TRP A C 1
ATOM 642 O O . TRP A 1 86 ? 8.443 -3.729 -18.769 1.00 94.69 86 TRP A O 1
ATOM 652 N N . PHE A 1 87 ? 8.633 -3.312 -16.567 1.00 94.75 87 PHE A N 1
ATOM 653 C CA . PHE A 1 87 ? 10.023 -2.852 -16.652 1.00 94.75 87 PHE A CA 1
ATOM 654 C C . PHE A 1 87 ? 10.982 -3.968 -17.080 1.00 94.75 87 PHE A C 1
ATOM 656 O O . PHE A 1 87 ? 11.857 -3.716 -17.907 1.00 94.75 87 PHE A O 1
ATOM 663 N N . ASP A 1 88 ? 10.797 -5.188 -16.573 1.00 96.94 88 ASP A N 1
ATOM 664 C CA . ASP A 1 88 ? 11.614 -6.346 -16.953 1.00 96.94 88 ASP A CA 1
ATOM 665 C C . ASP A 1 88 ? 11.463 -6.672 -18.448 1.00 96.94 88 ASP A C 1
ATOM 667 O O . ASP A 1 88 ? 12.458 -6.874 -19.147 1.00 96.94 88 ASP A O 1
ATOM 671 N N . ALA A 1 89 ? 10.226 -6.660 -18.960 1.00 96.75 89 ALA A N 1
ATOM 672 C CA . ALA A 1 89 ? 9.946 -6.875 -20.380 1.00 96.75 89 ALA A CA 1
ATOM 673 C C . ALA A 1 89 ? 10.589 -5.792 -21.261 1.00 96.75 89 ALA A C 1
ATOM 675 O O . ALA A 1 89 ? 11.270 -6.114 -22.233 1.00 96.75 89 ALA A O 1
ATOM 676 N N . LEU A 1 90 ? 10.443 -4.516 -20.881 1.00 96.31 90 LEU A N 1
ATOM 677 C CA . LEU A 1 90 ? 11.076 -3.401 -21.587 1.00 96.31 90 LEU A CA 1
ATOM 678 C C . LEU A 1 90 ? 12.606 -3.530 -21.591 1.00 96.31 90 LEU A C 1
ATOM 680 O O . LEU A 1 90 ? 13.244 -3.304 -22.616 1.00 96.31 90 LEU A O 1
ATOM 684 N N . GLY A 1 91 ? 13.204 -3.903 -20.459 1.00 96.69 91 GLY A N 1
ATOM 685 C CA . GLY A 1 91 ? 14.647 -4.117 -20.353 1.00 96.69 91 GLY A CA 1
ATOM 686 C C . GLY A 1 91 ? 15.147 -5.217 -21.291 1.00 96.69 91 GLY A C 1
ATOM 687 O O . GLY A 1 91 ? 16.161 -5.029 -21.962 1.00 96.69 91 GLY A O 1
ATOM 688 N N . ALA A 1 92 ? 14.415 -6.330 -21.386 1.00 96.88 92 ALA A N 1
ATOM 689 C CA . ALA A 1 92 ? 14.742 -7.428 -22.293 1.00 96.88 92 ALA A CA 1
ATOM 690 C C . ALA A 1 92 ? 14.638 -7.018 -23.773 1.00 96.88 92 ALA A C 1
ATOM 692 O O . ALA A 1 92 ? 15.540 -7.320 -24.553 1.00 96.88 92 ALA A O 1
ATOM 693 N N . GLU A 1 93 ? 13.581 -6.293 -24.154 1.00 96.62 93 GLU A N 1
ATOM 694 C CA . GLU A 1 93 ? 13.411 -5.776 -25.520 1.00 96.62 93 GLU A CA 1
ATOM 695 C C . GLU A 1 93 ? 14.541 -4.814 -25.909 1.00 96.62 93 GLU A C 1
ATOM 697 O O . GLU A 1 93 ? 15.108 -4.919 -26.998 1.00 96.62 93 GLU A O 1
ATOM 702 N N . LEU A 1 94 ? 14.915 -3.903 -25.006 1.00 96.75 94 LEU A N 1
ATOM 703 C CA . LEU A 1 94 ? 16.008 -2.959 -25.243 1.00 96.75 94 LEU A CA 1
ATOM 704 C C . LEU A 1 94 ? 17.367 -3.663 -25.371 1.00 96.75 94 LEU A C 1
ATOM 706 O O . LEU A 1 94 ? 18.172 -3.267 -26.212 1.00 96.75 94 LEU A O 1
ATOM 710 N N . ALA A 1 95 ? 17.626 -4.701 -24.571 1.00 96.62 95 ALA A N 1
ATOM 711 C CA . ALA A 1 95 ? 18.858 -5.483 -24.664 1.00 96.62 95 ALA A CA 1
ATOM 712 C C . ALA A 1 95 ? 18.968 -6.218 -26.012 1.00 96.62 95 ALA A C 1
ATOM 714 O O . ALA A 1 95 ? 19.989 -6.106 -26.689 1.00 96.62 95 ALA A O 1
ATOM 715 N N . ASP A 1 96 ? 17.895 -6.883 -26.449 1.00 96.44 96 ASP A N 1
ATOM 716 C CA . ASP A 1 96 ? 17.836 -7.586 -27.738 1.00 96.44 96 ASP A CA 1
ATOM 717 C C . ASP A 1 96 ? 18.030 -6.631 -28.933 1.00 96.44 96 ASP A C 1
ATOM 719 O O . ASP A 1 96 ? 18.708 -6.971 -29.904 1.00 96.44 96 ASP A O 1
ATOM 723 N N . MET A 1 97 ? 17.509 -5.400 -28.857 1.00 95.38 97 MET A N 1
ATOM 724 C CA . MET A 1 97 ? 17.762 -4.372 -29.877 1.00 95.38 97 MET A CA 1
ATOM 725 C C . MET A 1 97 ? 19.245 -3.993 -29.986 1.00 95.38 97 MET A C 1
ATOM 727 O O . MET A 1 97 ? 19.731 -3.792 -31.098 1.00 95.38 97 MET A O 1
ATOM 731 N N . VAL A 1 98 ? 19.952 -3.891 -28.855 1.00 95.19 98 VAL A N 1
ATOM 732 C CA . VAL A 1 98 ? 21.388 -3.561 -28.815 1.00 95.19 98 VAL A CA 1
ATOM 733 C C . VAL A 1 98 ? 22.245 -4.729 -29.308 1.00 95.19 98 VAL A C 1
ATOM 735 O O . VAL A 1 98 ? 23.244 -4.511 -29.983 1.00 95.19 98 VAL A O 1
ATOM 738 N N . GLU A 1 99 ? 21.866 -5.974 -29.021 1.00 94.00 99 GLU A N 1
ATOM 739 C CA . GLU A 1 99 ? 22.601 -7.157 -29.498 1.00 94.00 99 GLU A CA 1
ATOM 740 C C . GLU A 1 99 ? 22.486 -7.372 -31.017 1.00 94.00 99 GLU A C 1
ATOM 742 O O . GLU A 1 99 ? 23.347 -8.009 -31.626 1.00 94.00 99 GLU A O 1
ATOM 747 N N . ARG A 1 100 ? 21.425 -6.844 -31.638 1.00 85.94 100 ARG A N 1
ATOM 748 C CA . ARG A 1 100 ? 21.157 -6.952 -33.083 1.00 85.94 100 ARG A CA 1
ATOM 749 C C . ARG A 1 100 ? 21.706 -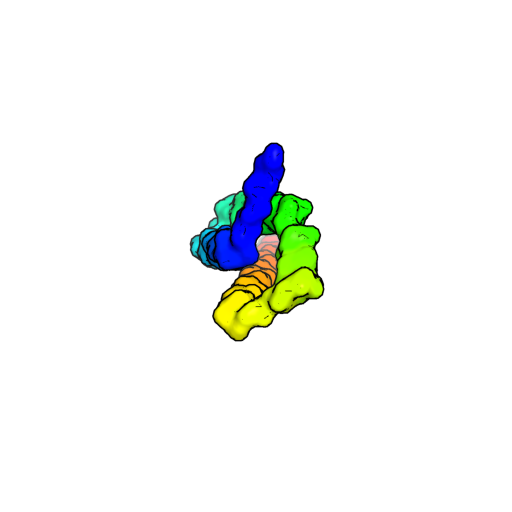5.788 -33.916 1.00 85.94 100 ARG A C 1
ATOM 751 O O . ARG A 1 100 ? 21.600 -5.854 -35.144 1.00 85.94 100 ARG A O 1
ATOM 758 N N . SER A 1 101 ? 22.225 -4.735 -33.283 1.00 69.81 101 SER A N 1
ATOM 759 C CA . SER A 1 101 ? 22.813 -3.552 -33.937 1.00 69.81 101 SER A CA 1
ATOM 760 C C . SER A 1 101 ? 24.314 -3.693 -34.149 1.00 69.81 101 SER A C 1
ATOM 762 O O . SER A 1 101 ? 24.784 -3.309 -35.243 1.00 69.81 101 SER A O 1
#

pLDDT: mean 90.75, std 11.42, range [34.09, 97.38]

Sequence (101 aa):
MLSSASIDSLLQDLDSILTNAHACLADPSALAVQMANLEDYLSKNFESIQASIAENGFGDAQRLRLASCVDRLVDLQTKTQARIAWFDALGAELADMVERS

Radius of gyration: 18.7 Å; chains: 1; bounding box: 42×19×64 Å

Secondary structure (DSSP, 8-state):
------HHHHHHHHHHHHHHHHHTTT-HHHHHHHHHHHHHHHHHHHHHHHHHHHHT---HHHHHHHHHHHHHHHHHHHHHHHHHHHHHHHHHHHHHHHHT-

Foldseek 3Di:
DPPLDDLVRLLVVLVVLLVQLVVCLVPPVSNVVSVVVNVVSCVPCVVVNVVNCVPPRDDPVSVVSVVVSVVSVVVSVVSNVVVVVVVVVVVVVVVVVVVVD